Protein AF-0000000082485979 (afdb_homodimer)

Structure (mmCIF, N/CA/C/O backbone):
data_AF-0000000082485979-model_v1
#
loop_
_entity.id
_entity.type
_entity.pdbx_description
1 polymer '60S ribosomal L27-3-like'
#
loop_
_atom_site.group_PDB
_atom_site.id
_atom_site.type_symbol
_atom_site.label_atom_id
_atom_site.label_alt_id
_atom_site.label_comp_id
_atom_site.label_asym_id
_atom_site.label_entity_id
_atom_site.label_seq_id
_atom_site.pdbx_PDB_ins_code
_atom_site.Cartn_x
_atom_site.Cartn_y
_atom_site.Cartn_z
_atom_site.occupancy
_atom_site.B_iso_or_equiv
_atom_site.auth_seq_id
_atom_site.auth_comp_id
_atom_site.auth_asym_id
_atom_site.auth_atom_id
_atom_site.pdbx_PDB_model_num
ATOM 1 N N . MET A 1 1 ? 22.641 7.469 -3.969 1 70.81 1 MET A N 1
ATOM 2 C CA . MET A 1 1 ? 21.219 7.5 -3.633 1 70.81 1 MET A CA 1
ATOM 3 C C . MET A 1 1 ? 20.375 6.977 -4.793 1 70.81 1 MET A C 1
ATOM 5 O O . MET A 1 1 ? 20.703 7.211 -5.957 1 70.81 1 MET A O 1
ATOM 9 N N . LEU A 1 2 ? 19.594 6.008 -4.516 1 81.88 2 LEU A N 1
ATOM 10 C CA . LEU A 1 2 ? 18.828 5.477 -5.641 1 81.88 2 LEU A CA 1
ATOM 11 C C . LEU A 1 2 ? 17.984 6.57 -6.285 1 81.88 2 LEU A C 1
ATOM 13 O O . LEU A 1 2 ? 17.484 7.461 -5.598 1 81.88 2 LEU A O 1
ATOM 17 N N . GLY A 1 3 ? 18.078 6.727 -7.559 1 88.56 3 GLY A N 1
ATOM 18 C CA . GLY A 1 3 ? 17.234 7.684 -8.258 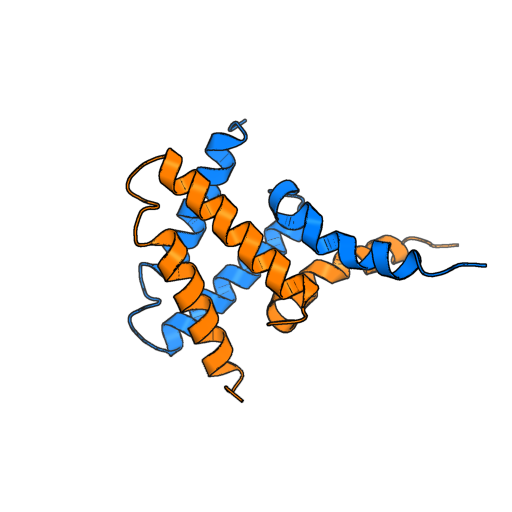1 88.56 3 GLY A CA 1
ATOM 19 C C . GLY A 1 3 ? 15.75 7.414 -8.07 1 88.56 3 GLY A C 1
ATOM 20 O O . GLY A 1 3 ? 15.359 6.363 -7.555 1 88.56 3 GLY A O 1
ATOM 21 N N . PRO A 1 4 ? 14.93 8.398 -8.367 1 89.5 4 PRO A N 1
ATOM 22 C CA . PRO A 1 4 ? 13.477 8.289 -8.195 1 89.5 4 PRO A CA 1
ATOM 23 C C . PRO A 1 4 ? 12.906 7.023 -8.836 1 89.5 4 PRO A C 1
ATOM 25 O O . PRO A 1 4 ? 12 6.402 -8.273 1 89.5 4 PRO A O 1
ATOM 28 N N . ARG A 1 5 ? 13.453 6.641 -10.023 1 92.06 5 ARG A N 1
ATOM 29 C CA . ARG A 1 5 ? 12.969 5.445 -10.711 1 92.06 5 ARG A CA 1
ATOM 30 C C . ARG A 1 5 ? 13.266 4.188 -9.898 1 92.06 5 ARG A C 1
ATOM 32 O O . ARG A 1 5 ? 12.414 3.309 -9.773 1 92.06 5 ARG A O 1
ATOM 39 N N . ALA A 1 6 ? 14.43 4.152 -9.32 1 92.81 6 ALA A N 1
ATOM 40 C CA . ALA A 1 6 ? 14.844 2.994 -8.531 1 92.81 6 ALA A CA 1
ATOM 41 C C . ALA A 1 6 ? 14.039 2.895 -7.238 1 92.81 6 ALA A C 1
ATOM 43 O O . ALA A 1 6 ? 13.688 1.797 -6.801 1 92.81 6 ALA A O 1
ATOM 44 N N . THR A 1 7 ? 13.703 4.027 -6.711 1 93.69 7 THR A N 1
ATOM 45 C CA . THR A 1 7 ? 12.984 4.07 -5.441 1 93.69 7 THR A CA 1
ATOM 46 C C . THR A 1 7 ? 11.555 3.566 -5.617 1 93.69 7 THR A C 1
ATOM 48 O O . THR A 1 7 ? 11.016 2.893 -4.734 1 93.69 7 THR A O 1
ATOM 51 N N . ARG A 1 8 ? 11.039 3.83 -6.773 1 94.19 8 ARG A N 1
ATOM 52 C CA . ARG A 1 8 ? 9.703 3.34 -7.074 1 94.19 8 ARG A CA 1
ATOM 53 C C . ARG A 1 8 ? 9.703 1.826 -7.266 1 94.19 8 ARG A C 1
ATOM 55 O O . ARG A 1 8 ? 8.82 1.129 -6.754 1 94.19 8 ARG A O 1
ATOM 62 N N . SER A 1 9 ? 10.711 1.341 -7.957 1 94.19 9 SER A N 1
ATOM 63 C CA . SER A 1 9 ? 10.828 -0.094 -8.195 1 94.19 9 SER A CA 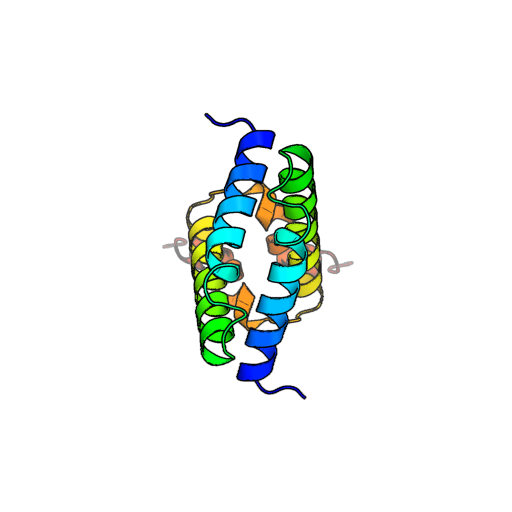1
ATOM 64 C C . SER A 1 9 ? 11.031 -0.858 -6.891 1 94.19 9 SER A C 1
ATOM 66 O O . SER A 1 9 ? 10.422 -1.907 -6.676 1 94.19 9 SER A O 1
ATOM 68 N N . THR A 1 10 ? 11.859 -0.296 -6.066 1 94.25 10 THR A N 1
ATOM 69 C CA . THR A 1 10 ? 12.164 -0.944 -4.797 1 94.25 10 THR A CA 1
ATOM 70 C C . THR A 1 10 ? 10.922 -1.01 -3.91 1 94.25 10 THR A C 1
ATOM 72 O O . THR A 1 10 ? 10.664 -2.031 -3.273 1 94.25 10 THR A O 1
ATOM 75 N N . LEU A 1 11 ? 10.164 0.046 -3.902 1 95.56 11 LEU A N 1
ATOM 76 C CA . LEU A 1 11 ? 8.938 0.063 -3.104 1 95.56 11 LEU A CA 1
ATOM 77 C C . LEU A 1 11 ? 7.949 -0.987 -3.6 1 95.56 11 LEU A C 1
ATOM 79 O O . LEU A 1 11 ? 7.375 -1.729 -2.803 1 95.56 11 LEU A O 1
ATOM 83 N N . THR A 1 12 ? 7.809 -1.055 -4.852 1 95.31 12 THR A N 1
ATOM 84 C CA . THR A 1 12 ? 6.91 -2.041 -5.438 1 95.31 12 THR A CA 1
ATOM 85 C C . THR A 1 12 ? 7.348 -3.457 -5.07 1 95.31 12 THR A C 1
ATOM 87 O O . THR A 1 12 ? 6.516 -4.297 -4.719 1 95.31 12 THR A O 1
ATOM 90 N N . SER A 1 13 ? 8.641 -3.699 -5.117 1 93.19 13 SER A N 1
ATOM 91 C CA . SER A 1 13 ? 9.156 -5.023 -4.793 1 93.19 13 SER A CA 1
ATOM 92 C C . SER A 1 13 ? 8.898 -5.379 -3.332 1 93.19 13 SER A C 1
ATOM 94 O O . SER A 1 13 ? 8.594 -6.527 -3.01 1 93.19 13 SER A O 1
ATOM 96 N N . ARG A 1 14 ? 8.977 -4.43 -2.455 1 93.94 14 ARG A N 1
ATOM 97 C CA . ARG A 1 14 ? 8.719 -4.652 -1.036 1 93.94 14 ARG A CA 1
ATOM 98 C C . ARG A 1 14 ? 7.254 -5.012 -0.797 1 93.94 14 ARG A C 1
ATOM 100 O O . ARG A 1 14 ? 6.953 -5.941 -0.044 1 93.94 14 ARG A O 1
ATOM 107 N N . ILE A 1 15 ? 6.426 -4.348 -1.52 1 94.94 15 ILE A N 1
ATOM 108 C CA . ILE A 1 15 ? 4.996 -4.629 -1.399 1 94.94 15 ILE A CA 1
ATOM 109 C C . ILE A 1 15 ? 4.699 -6.016 -1.958 1 94.94 15 ILE A C 1
ATOM 111 O O . ILE A 1 15 ? 3.961 -6.793 -1.345 1 94.94 15 ILE A O 1
ATOM 115 N N . PHE A 1 16 ? 5.367 -6.379 -3.049 1 93.62 16 PHE A N 1
ATOM 116 C CA . PHE A 1 16 ? 5.191 -7.68 -3.686 1 93.62 16 PHE A CA 1
ATOM 117 C C . PHE A 1 16 ? 5.605 -8.805 -2.742 1 93.62 16 PHE A C 1
ATOM 119 O O . PHE A 1 16 ? 4.91 -9.812 -2.631 1 93.62 16 PHE A O 1
ATOM 126 N N . ASN A 1 17 ? 6.645 -8.57 -2.074 1 92.56 17 ASN A N 1
ATOM 127 C CA . ASN A 1 17 ? 7.141 -9.586 -1.155 1 92.56 17 ASN A CA 1
ATOM 128 C C . ASN A 1 17 ? 6.164 -9.828 -0.007 1 92.56 17 ASN A C 1
ATOM 130 O O . ASN A 1 17 ? 6.043 -10.953 0.483 1 92.56 17 ASN A O 1
ATOM 134 N N . ILE A 1 18 ? 5.484 -8.836 0.361 1 93.88 18 ILE A N 1
ATOM 135 C CA . ILE A 1 18 ? 4.531 -8.945 1.459 1 93.88 18 ILE A CA 1
ATOM 136 C C . ILE A 1 18 ? 3.291 -9.703 0.989 1 93.88 18 ILE A C 1
ATOM 138 O O . ILE A 1 18 ? 2.783 -10.578 1.695 1 93.88 18 ILE A O 1
ATOM 142 N N . VAL A 1 19 ? 2.846 -9.461 -0.264 1 93.06 19 VAL A N 1
ATOM 143 C CA . VAL A 1 19 ? 1.541 -9.984 -0.659 1 93.06 19 VAL A CA 1
ATOM 144 C C . VAL A 1 19 ? 1.716 -11.281 -1.443 1 93.06 19 VAL A C 1
ATOM 146 O O . VAL A 1 19 ? 0.783 -12.078 -1.55 1 93.06 19 VAL A O 1
ATOM 149 N N . SER A 1 20 ? 2.746 -11.594 -2.123 1 87 20 SER A N 1
ATOM 150 C CA . SER A 1 20 ? 2.906 -12.734 -3.023 1 87 20 SER A CA 1
ATOM 151 C C . SER A 1 20 ? 3.094 -14.031 -2.244 1 87 20 SER A C 1
ATOM 153 O O . SER A 1 20 ? 2.592 -15.078 -2.65 1 87 20 SER A O 1
ATOM 155 N N . THR A 1 21 ? 3.857 -14.055 -1.277 1 75.94 21 THR A N 1
ATOM 156 C CA . THR A 1 21 ? 4.219 -15.32 -0.655 1 75.94 21 THR A CA 1
ATOM 157 C C . THR A 1 21 ? 3 -15.977 -0.016 1 75.94 21 THR A C 1
ATOM 159 O O . THR A 1 21 ? 2.748 -17.172 -0.223 1 75.94 21 THR A O 1
ATOM 162 N N . AS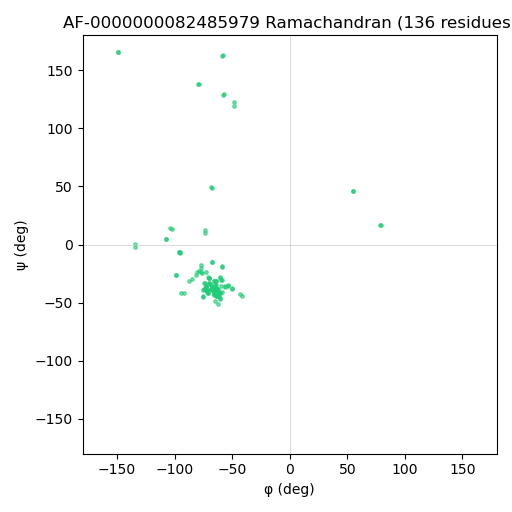P A 1 22 ? 2.199 -15.266 0.773 1 72.94 22 ASP A N 1
ATOM 163 C CA . ASP A 1 22 ? 1.257 -16.016 1.602 1 72.94 22 ASP A CA 1
ATOM 164 C C . ASP A 1 22 ? -0.138 -15.391 1.537 1 72.94 22 ASP A C 1
ATOM 166 O O . ASP A 1 22 ? -1.134 -16.062 1.81 1 72.94 22 ASP A O 1
ATOM 170 N N . ALA A 1 23 ? -0.263 -14.32 0.823 1 81.19 23 ALA A N 1
ATOM 171 C CA . ALA A 1 23 ? -1.513 -13.578 0.988 1 81.19 23 ALA A CA 1
ATOM 172 C C . ALA A 1 23 ? -2.656 -14.266 0.244 1 81.19 23 ALA A C 1
ATOM 174 O O . ALA A 1 23 ? -3.82 -14.141 0.636 1 81.19 23 ALA A O 1
ATOM 175 N N . LEU A 1 24 ? -2.26 -15.117 -0.729 1 82.31 24 LEU A N 1
ATOM 176 C CA . LEU A 1 24 ? -3.354 -15.68 -1.509 1 82.31 24 LEU A CA 1
ATOM 177 C C . LEU A 1 24 ? -3.646 -17.109 -1.073 1 82.31 24 LEU A C 1
ATOM 179 O O . LEU A 1 24 ? -4.434 -17.812 -1.713 1 82.31 24 LEU A O 1
ATOM 183 N N . VAL A 1 25 ? -3.072 -17.406 0.039 1 87.88 25 VAL A N 1
ATOM 184 C CA . VAL A 1 25 ? -3.16 -18.797 0.488 1 87.88 25 VAL A CA 1
ATOM 185 C C . VAL A 1 25 ? -4.375 -18.969 1.396 1 87.88 25 VAL A C 1
ATOM 187 O O . VAL A 1 25 ? -5.062 -19.984 1.334 1 87.88 25 VAL A O 1
ATOM 190 N N . SER A 1 26 ? -4.609 -17.984 2.301 1 92.44 26 SER A N 1
ATOM 191 C CA . SER A 1 26 ? -5.715 -18.016 3.25 1 92.44 26 SER A CA 1
ATOM 192 C C . SER A 1 26 ? -6.199 -16.609 3.58 1 92.44 26 SER A C 1
ATOM 194 O O . SER A 1 26 ? -5.512 -15.617 3.299 1 92.44 26 SER A O 1
ATOM 196 N N . ARG A 1 27 ? -7.316 -16.688 4.156 1 91.56 27 ARG A N 1
ATOM 197 C CA . ARG A 1 27 ? -7.883 -15.406 4.586 1 91.56 27 ARG A CA 1
ATOM 198 C C . ARG A 1 27 ? -7.031 -14.766 5.672 1 91.56 27 ARG A C 1
ATOM 200 O O . ARG A 1 27 ? -6.797 -13.555 5.652 1 91.56 27 ARG A O 1
ATOM 207 N N . ASP A 1 28 ? -6.594 -15.602 6.617 1 94.31 28 ASP A N 1
ATOM 208 C CA . ASP A 1 28 ? -5.789 -15.086 7.723 1 94.31 28 ASP A CA 1
ATOM 209 C C . ASP A 1 28 ? -4.461 -14.523 7.219 1 94.31 28 ASP A C 1
ATOM 211 O O . ASP A 1 28 ? -3.955 -13.531 7.754 1 94.31 28 ASP A O 1
ATOM 215 N N . LYS A 1 29 ? -4.012 -15.109 6.188 1 95.38 29 LYS A N 1
ATOM 216 C CA . LYS A 1 29 ? -2.756 -14.625 5.621 1 95.38 29 LYS A CA 1
ATOM 217 C C . LYS A 1 29 ? -2.957 -13.305 4.891 1 95.38 29 LYS A C 1
ATOM 219 O O . LYS A 1 29 ? -2.098 -12.422 4.941 1 95.38 29 LYS A O 1
ATOM 224 N N . LYS A 1 30 ? -4.117 -13.133 4.297 1 95.44 30 LYS A N 1
ATOM 225 C CA . LYS A 1 30 ? -4.441 -11.867 3.643 1 95.44 30 LYS A CA 1
ATOM 226 C C . LYS A 1 30 ? -4.543 -10.734 4.66 1 95.44 30 LYS A C 1
ATOM 228 O O . LYS A 1 30 ? -4.02 -9.641 4.434 1 95.44 30 LYS A O 1
ATOM 233 N N . ILE A 1 31 ? -5.066 -11.141 5.766 1 95.31 31 ILE A N 1
ATOM 234 C CA . ILE A 1 31 ? -5.277 -10.164 6.828 1 95.31 31 ILE A CA 1
ATOM 235 C C . ILE A 1 31 ? -3.936 -9.758 7.434 1 95.31 31 ILE A C 1
ATOM 237 O O . ILE A 1 31 ? -3.676 -8.57 7.648 1 95.31 31 ILE A O 1
ATOM 241 N N . THR A 1 32 ? -3.051 -10.711 7.617 1 95.31 32 THR A N 1
ATOM 242 C CA . THR A 1 32 ? -1.734 -10.445 8.188 1 95.31 32 THR A CA 1
ATOM 243 C C . THR A 1 32 ? -0.892 -9.602 7.238 1 95.31 32 THR A C 1
ATOM 245 O O . THR A 1 32 ? -0.175 -8.695 7.676 1 95.31 32 THR A O 1
ATOM 248 N N . SER A 1 33 ? -1.039 -9.875 5.941 1 95.75 33 SER A N 1
ATOM 249 C CA . SER A 1 33 ? -0.312 -9.102 4.941 1 95.75 33 SER A CA 1
ATOM 250 C C . SER A 1 33 ? -0.807 -7.66 4.891 1 95.75 33 SER A C 1
ATOM 252 O O . SER A 1 33 ? -0.008 -6.727 4.773 1 95.75 33 SER A O 1
ATOM 254 N N . CYS A 1 34 ? -2.053 -7.582 5.055 1 95.56 34 CYS A N 1
ATOM 255 C CA . CYS A 1 34 ? -2.645 -6.25 5.086 1 95.56 34 CYS A CA 1
ATOM 256 C C . CYS A 1 34 ? -2.092 -5.434 6.25 1 95.56 34 CYS A C 1
ATOM 258 O O . CYS A 1 34 ? -1.706 -4.277 6.078 1 95.56 34 CYS A O 1
ATOM 260 N N . LYS A 1 35 ? -2 -6.039 7.383 1 95.75 35 LYS A N 1
ATOM 261 C CA . LYS A 1 35 ? -1.481 -5.383 8.578 1 95.75 35 LYS A CA 1
ATOM 262 C C . LYS A 1 35 ? -0.012 -5.008 8.406 1 95.75 35 LYS A C 1
ATOM 264 O O . LYS A 1 35 ? 0.425 -3.955 8.883 1 95.75 35 LYS A O 1
ATOM 269 N N . GLU A 1 36 ? 0.668 -5.832 7.707 1 96.5 36 GLU A N 1
ATOM 270 C CA . GLU A 1 36 ? 2.086 -5.574 7.477 1 96.5 36 GLU A CA 1
ATOM 271 C C . GLU A 1 36 ? 2.287 -4.41 6.512 1 96.5 36 GLU A C 1
ATOM 273 O O . GLU A 1 36 ? 3.148 -3.555 6.73 1 96.5 36 GLU A O 1
ATOM 278 N N . ILE A 1 37 ? 1.468 -4.336 5.477 1 96.12 37 ILE A N 1
ATOM 279 C CA . ILE A 1 37 ? 1.552 -3.236 4.523 1 96.12 37 ILE A CA 1
ATOM 280 C C . ILE A 1 37 ? 1.234 -1.918 5.227 1 96.12 37 ILE A C 1
ATOM 282 O O . ILE A 1 37 ? 1.955 -0.931 5.062 1 96.12 37 ILE A O 1
ATOM 286 N N . LYS A 1 38 ? 0.259 -1.99 6.066 1 95.75 38 LYS A N 1
ATOM 287 C CA . LYS A 1 38 ? -0.097 -0.804 6.84 1 95.75 38 LYS A CA 1
ATOM 288 C C . LYS A 1 38 ? 1.068 -0.346 7.715 1 95.75 38 LYS A C 1
ATOM 290 O O . LYS A 1 38 ? 1.431 0.832 7.707 1 95.75 38 LYS A O 1
ATOM 295 N N . ALA A 1 39 ? 1.635 -1.234 8.359 1 96.19 39 ALA A N 1
ATOM 296 C CA . ALA A 1 39 ? 2.727 -0.919 9.281 1 96.19 39 ALA A CA 1
ATOM 297 C C . ALA A 1 39 ? 3.922 -0.337 8.531 1 96.19 39 ALA A C 1
ATOM 299 O O . ALA A 1 39 ? 4.539 0.627 8.984 1 96.19 39 ALA A O 1
A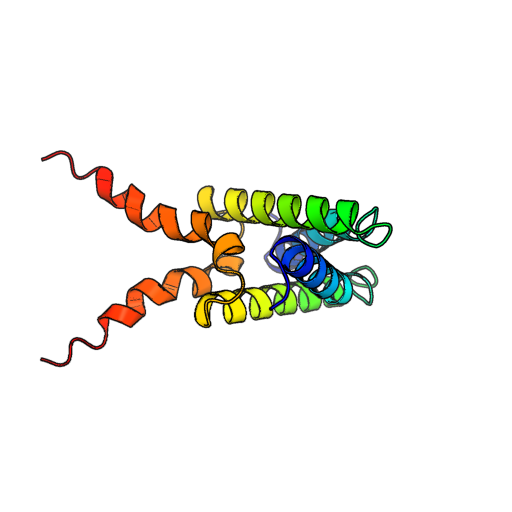TOM 300 N N . ARG A 1 40 ? 4.176 -0.844 7.375 1 95.62 40 ARG A N 1
ATOM 301 C CA . ARG A 1 40 ? 5.32 -0.389 6.594 1 95.62 40 ARG A CA 1
ATOM 302 C C . ARG A 1 40 ? 5.07 1.003 6.02 1 95.62 40 ARG A C 1
ATOM 304 O O . ARG A 1 40 ? 5.973 1.843 6.004 1 95.62 40 ARG A O 1
ATOM 311 N N . PHE A 1 41 ? 3.883 1.264 5.648 1 94.94 41 PHE A N 1
ATOM 312 C CA . PHE A 1 41 ? 3.545 2.574 5.105 1 94.94 41 PHE A CA 1
ATOM 313 C C . PHE A 1 41 ? 3.533 3.629 6.203 1 94.94 41 PHE A C 1
ATOM 315 O O . PHE A 1 41 ? 4 4.75 6 1 94.94 41 PHE A O 1
ATOM 322 N N . GLU A 1 42 ? 3.088 3.234 7.379 1 92.75 42 GLU A N 1
ATOM 323 C CA . GLU A 1 42 ? 3.098 4.156 8.516 1 92.75 42 GLU A CA 1
ATOM 324 C C . GLU A 1 42 ? 4.523 4.523 8.914 1 92.75 42 GLU A C 1
ATOM 326 O O . GLU A 1 42 ? 4.816 5.691 9.18 1 92.75 42 GLU A O 1
ATOM 331 N N . GLU A 1 43 ? 5.336 3.539 8.906 1 94.12 43 GLU A N 1
ATOM 332 C CA . GLU A 1 43 ? 6.738 3.773 9.227 1 94.12 43 GLU A CA 1
ATOM 333 C C . GLU A 1 43 ? 7.387 4.719 8.219 1 94.12 43 GLU A C 1
ATOM 335 O O . GLU A 1 43 ? 8.086 5.656 8.594 1 94.12 43 GLU A O 1
ATOM 340 N N . ARG A 1 44 ? 7.09 4.613 6.988 1 92.56 44 ARG A N 1
ATOM 341 C CA . ARG A 1 44 ? 7.664 5.461 5.949 1 92.56 44 ARG A CA 1
ATOM 342 C C . ARG A 1 44 ? 7.117 6.883 6.043 1 92.56 44 ARG A C 1
ATOM 344 O O . ARG A 1 44 ? 7.859 7.852 5.875 1 92.56 44 ARG A O 1
ATOM 351 N N . PHE A 1 45 ? 5.953 6.918 6.32 1 89.94 45 PHE A N 1
ATOM 352 C CA . PHE A 1 45 ? 5.316 8.219 6.465 1 89.94 45 PHE A CA 1
ATOM 353 C C . PHE A 1 45 ? 5.914 8.992 7.641 1 89.94 45 PHE A C 1
ATOM 355 O O . PHE A 1 45 ? 6.273 10.156 7.504 1 89.94 45 PHE A O 1
ATOM 362 N N . LYS A 1 46 ? 6.113 8.312 8.781 1 89.06 46 LYS A N 1
ATOM 363 C CA . LYS A 1 46 ? 6.602 8.938 10.008 1 89.06 46 LYS A CA 1
ATOM 364 C C . LYS A 1 46 ? 8.07 9.336 9.875 1 89.06 46 LYS A C 1
ATOM 366 O O . LYS A 1 46 ? 8.5 10.344 10.438 1 89.06 46 LYS A O 1
ATOM 371 N N . THR A 1 47 ? 8.805 8.609 9.062 1 91.44 47 THR A N 1
ATOM 372 C CA . THR A 1 47 ? 10.242 8.859 8.93 1 91.44 47 THR A CA 1
ATOM 373 C C . THR A 1 47 ? 10.516 9.758 7.73 1 91.44 47 THR A C 1
ATOM 375 O O . THR A 1 47 ? 11.664 10.148 7.496 1 91.44 47 THR A O 1
ATOM 378 N N . GLY A 1 48 ? 9.555 10.086 6.914 1 87.75 48 GLY A N 1
ATOM 379 C CA . GLY A 1 48 ? 9.719 10.938 5.746 1 87.75 48 GLY A CA 1
ATOM 380 C C . GLY A 1 48 ? 10.32 10.203 4.559 1 87.75 48 GLY A C 1
ATOM 381 O O . GLY A 1 48 ? 10.797 10.836 3.613 1 87.75 48 GLY A O 1
ATOM 382 N N . LYS A 1 49 ? 10.266 8.883 4.668 1 91.69 49 LYS A N 1
ATOM 383 C CA . LYS A 1 49 ? 10.719 8.086 3.533 1 91.69 49 LYS A CA 1
ATOM 384 C C . LYS A 1 49 ? 9.648 8.016 2.445 1 91.69 49 LYS A C 1
ATOM 386 O O . LYS A 1 49 ? 8.461 7.859 2.742 1 91.69 49 LYS A O 1
ATOM 391 N N . ASN A 1 50 ? 10.008 8.133 1.236 1 92.31 50 ASN A N 1
ATOM 392 C CA . ASN A 1 50 ? 9.102 8.133 0.093 1 92.31 50 ASN A CA 1
ATOM 393 C C . ASN A 1 50 ? 8.016 9.195 0.243 1 92.31 50 ASN A C 1
ATOM 395 O O . ASN A 1 50 ? 6.844 8.93 -0.031 1 92.31 50 ASN A O 1
ATOM 399 N N . ARG A 1 51 ? 8.445 10.406 0.634 1 88.5 51 ARG A N 1
ATOM 400 C CA . ARG A 1 51 ? 7.512 11.5 0.879 1 88.5 51 ARG A CA 1
ATOM 401 C C . ARG A 1 51 ? 6.605 11.734 -0.327 1 88.5 51 ARG A C 1
ATOM 403 O O . ARG A 1 51 ? 5.422 12.047 -0.172 1 88.5 51 ARG A O 1
ATOM 410 N N . TRP A 1 52 ? 7.145 11.562 -1.49 1 89.44 52 TRP A N 1
ATOM 411 C CA . TRP A 1 52 ? 6.41 11.766 -2.734 1 89.44 52 TRP A CA 1
ATOM 412 C C . TRP A 1 52 ? 5.211 10.828 -2.814 1 89.44 52 TRP A C 1
ATOM 414 O O . TRP A 1 52 ? 4.203 11.148 -3.451 1 89.44 52 TRP A O 1
ATOM 424 N N . PHE A 1 53 ? 5.277 9.672 -2.193 1 92.12 53 PHE A N 1
ATOM 425 C CA . PHE A 1 53 ? 4.207 8.68 -2.234 1 92.12 53 PHE A CA 1
ATOM 426 C C . PHE A 1 53 ? 3 9.156 -1.436 1 92.12 53 PHE A C 1
ATOM 428 O O . PHE A 1 53 ? 1.857 8.883 -1.81 1 92.12 53 PHE A O 1
ATOM 435 N N . PHE A 1 54 ? 3.27 10.039 -0.344 1 89.81 54 PHE A N 1
ATOM 436 C CA . PHE A 1 54 ? 2.23 10.422 0.603 1 89.81 54 PHE A CA 1
ATOM 437 C C . PHE A 1 54 ? 1.81 11.875 0.382 1 89.81 54 PHE A C 1
ATOM 439 O O . PHE A 1 54 ? 1.003 12.414 1.142 1 89.81 54 PHE A O 1
ATOM 446 N N . SER A 1 55 ? 2.316 12.555 -0.624 1 82.69 55 SER A N 1
ATOM 447 C CA . SER A 1 55 ? 2.131 13.992 -0.832 1 82.69 55 SER A CA 1
ATOM 448 C C . SER A 1 55 ? 0.65 14.352 -0.898 1 82.69 55 SER A C 1
ATOM 450 O O . SER A 1 55 ? 0.234 15.383 -0.372 1 82.69 55 SER A O 1
ATOM 452 N N . LYS A 1 56 ? -0.189 13.547 -1.458 1 76.44 56 LYS A N 1
ATOM 453 C CA . LYS A 1 56 ? -1.599 13.891 -1.623 1 76.44 56 LYS A CA 1
ATOM 454 C C . LYS A 1 56 ? -2.439 13.32 -0.484 1 76.44 56 LYS A C 1
ATOM 456 O O . LYS A 1 56 ? -3.607 13.68 -0.328 1 76.44 56 LYS A O 1
ATOM 461 N N . LEU A 1 57 ? -1.806 12.555 0.308 1 74.38 57 LEU A N 1
ATOM 462 C CA . LEU A 1 57 ? -2.531 11.977 1.435 1 74.38 57 LEU A CA 1
ATOM 463 C C . LEU A 1 57 ? -2.629 12.977 2.584 1 74.38 57 LEU A C 1
ATOM 465 O O . LEU A 1 57 ? -3.559 12.906 3.393 1 74.38 57 LEU A O 1
ATOM 469 N N . ARG A 1 58 ? -1.694 13.82 2.582 1 63.84 58 ARG A N 1
ATOM 470 C CA . ARG A 1 58 ? -1.639 14.812 3.65 1 63.84 58 ARG A CA 1
ATOM 471 C C . ARG A 1 58 ? -2.516 16.016 3.328 1 63.84 58 ARG A C 1
ATOM 473 O O . ARG A 1 58 ? -2.889 16.781 4.223 1 63.84 58 ARG A O 1
ATOM 480 N N . TRP A 1 59 ? -2.686 16.312 2.033 1 56.38 59 TRP A N 1
ATOM 481 C CA . TRP A 1 59 ? -3.318 17.547 1.585 1 56.38 59 TRP A CA 1
ATOM 482 C C . TRP A 1 59 ? -4.75 17.656 2.107 1 56.38 59 TRP A C 1
ATOM 484 O O . TRP A 1 59 ? -5.324 18.734 2.16 1 56.38 59 TRP A O 1
ATOM 494 N N . GLU A 1 60 ? -5.5 16.594 2.223 1 50.88 60 GLU A N 1
ATOM 495 C CA . GLU A 1 60 ? -6.867 16.844 2.674 1 50.88 60 GLU A CA 1
ATOM 496 C C . GLU A 1 60 ? -6.902 17.891 3.787 1 50.88 60 GLU A C 1
ATOM 498 O O . GLU A 1 60 ? -7.82 18.703 3.846 1 50.88 60 GLU A O 1
ATOM 503 N N . LYS A 1 61 ? -6.031 17.844 4.773 1 46.5 61 LYS A N 1
ATOM 504 C CA . LYS A 1 61 ? -6.223 18.828 5.836 1 46.5 61 LYS A CA 1
ATOM 505 C C . LYS A 1 61 ? -6.148 20.25 5.289 1 46.5 61 LYS A C 1
ATOM 507 O O . LYS A 1 61 ? -6.855 21.141 5.766 1 46.5 61 LYS A O 1
ATOM 512 N N . LYS A 1 62 ? -5.395 20.469 4.266 1 47.5 62 LYS A N 1
ATOM 513 C CA . LYS A 1 62 ? -5.305 21.875 3.877 1 47.5 62 LYS A CA 1
ATOM 514 C C . LYS A 1 62 ? -6.582 22.328 3.176 1 47.5 62 LYS A C 1
ATOM 516 O O . LYS A 1 62 ? -7.035 23.453 3.375 1 47.5 62 LYS A O 1
ATOM 521 N N . GLU A 1 63 ? -7.066 21.422 2.381 1 45.34 63 GLU A N 1
ATOM 522 C CA . GLU A 1 63 ? -8.188 21.953 1.611 1 45.34 63 GLU A CA 1
ATOM 523 C C . GLU A 1 63 ? -9.422 22.125 2.49 1 45.34 63 GLU A C 1
ATOM 525 O O . GLU A 1 63 ? -10.461 22.609 2.021 1 45.34 63 GLU A O 1
ATOM 530 N N . MET A 1 64 ? -9.461 21.375 3.564 1 39.59 64 MET A N 1
ATOM 531 C CA . MET A 1 64 ? -10.664 21.75 4.309 1 39.59 64 MET A CA 1
ATOM 532 C C . MET A 1 64 ? -10.633 23.219 4.684 1 39.59 64 MET A C 1
ATOM 534 O O . MET A 1 64 ? -11.633 23.766 5.164 1 39.59 64 MET A O 1
ATOM 538 N N . LYS A 1 65 ? -9.484 23.875 4.68 1 41.88 65 LYS A N 1
ATOM 539 C CA . LYS A 1 65 ? -9.547 25.281 5.078 1 41.88 65 LYS A CA 1
ATOM 540 C C . LYS A 1 65 ? -10.055 26.156 3.936 1 41.88 65 LYS A C 1
ATOM 542 O O . LYS A 1 65 ? -10.148 27.375 4.074 1 41.88 65 LYS A O 1
ATOM 547 N N . THR A 1 66 ? -9.922 25.688 2.717 1 40.91 66 THR A N 1
ATOM 548 C CA . THR A 1 66 ? -10.148 26.812 1.815 1 40.91 66 THR A CA 1
ATOM 549 C C . THR A 1 66 ? -11.609 27.266 1.875 1 40.91 66 THR A C 1
ATOM 551 O O . THR A 1 66 ? -12.008 28.188 1.155 1 40.91 66 THR A O 1
ATOM 554 N N . ALA A 1 67 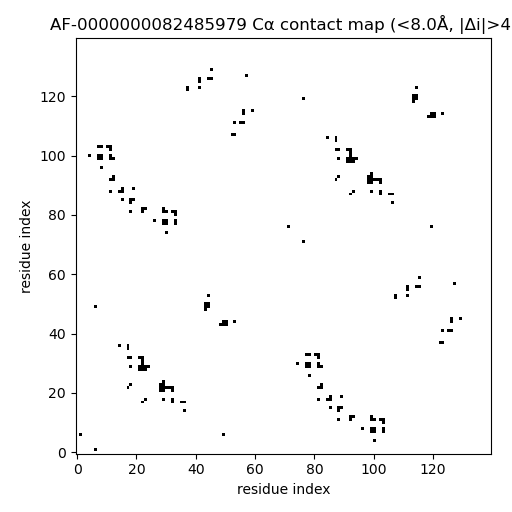? -12.5 26.516 2.412 1 42.5 67 ALA A N 1
ATOM 555 C CA . ALA A 1 67 ? -13.812 27.141 2.258 1 42.5 67 ALA A CA 1
ATOM 556 C C . ALA A 1 67 ? -13.969 28.328 3.201 1 42.5 67 ALA A C 1
ATOM 558 O O . ALA A 1 67 ? -15.078 28.828 3.398 1 42.5 67 ALA A O 1
ATOM 559 N N . ASP A 1 68 ? -12.977 28.797 3.859 1 35.44 68 ASP A N 1
ATOM 560 C CA . ASP A 1 68 ? -13.391 29.984 4.605 1 35.44 68 ASP A CA 1
ATOM 561 C C . ASP A 1 68 ? -13.703 31.141 3.666 1 35.44 68 ASP A C 1
ATOM 563 O O . ASP A 1 68 ? -12.82 31.672 2.988 1 35.44 68 ASP A O 1
ATOM 567 N N . HIS A 1 69 ? -14.531 31.031 2.547 1 37.06 69 HIS A N 1
ATOM 568 C CA . HIS A 1 69 ? -14.914 32.344 2.004 1 37.06 69 HIS A CA 1
ATOM 569 C C . HIS A 1 69 ? -15.414 33.281 3.102 1 37.06 69 HIS A C 1
ATOM 571 O O . HIS A 1 69 ? -16.25 32.875 3.924 1 37.06 69 HIS A O 1
ATOM 577 N N . PRO A 1 70 ? -14.672 34.562 3.332 1 29.64 70 PRO A N 1
ATOM 578 C CA . PRO A 1 70 ? -15.227 35.594 4.184 1 29.64 70 PRO A CA 1
ATOM 579 C C . PRO A 1 70 ? -16.703 35.875 3.891 1 29.64 70 PRO A C 1
ATOM 581 O O . PRO A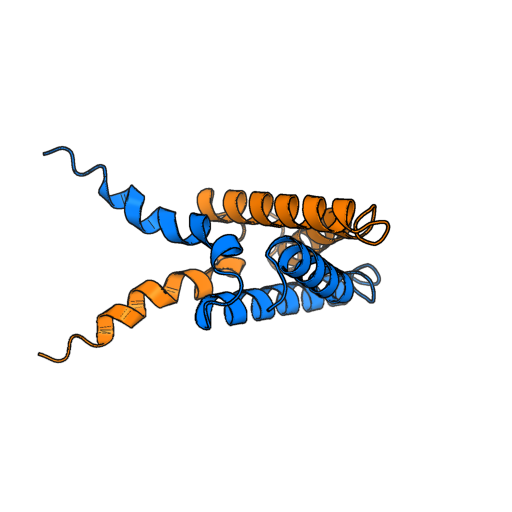 1 70 ? -17.172 35.625 2.781 1 29.64 70 PRO A O 1
ATOM 584 N N . MET B 1 1 ? -22.5 -5.027 4.723 1 70.75 1 MET B N 1
ATOM 585 C CA . MET B 1 1 ? -21.188 -4.363 4.75 1 70.75 1 MET B CA 1
ATOM 586 C C . MET B 1 1 ? -20.094 -5.348 5.113 1 70.75 1 MET B C 1
ATOM 588 O O . MET B 1 1 ? -20.297 -6.246 5.93 1 70.75 1 MET B O 1
ATOM 592 N N . LEU B 1 2 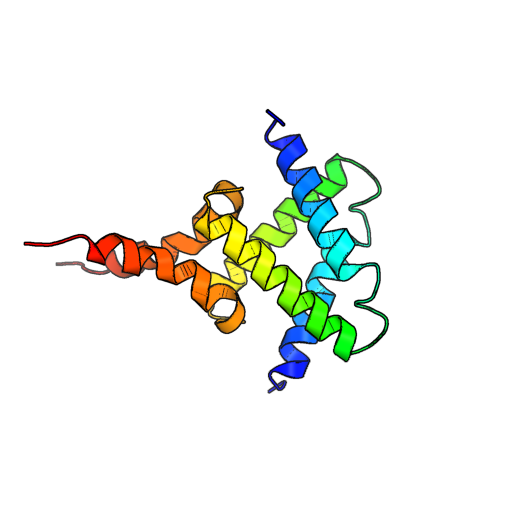? -19.156 -5.438 4.289 1 82.06 2 LEU B N 1
ATOM 593 C CA . LEU B 1 2 ? -18.125 -6.418 4.621 1 82.06 2 LEU B CA 1
ATOM 594 C C . LEU B 1 2 ? -17.516 -6.121 5.988 1 82.06 2 LEU B C 1
ATOM 596 O O . LEU B 1 2 ? -17.391 -4.961 6.383 1 82.06 2 LEU B O 1
ATOM 600 N N . GLY B 1 3 ? -17.453 -7.09 6.824 1 88.19 3 GLY B N 1
ATOM 601 C CA . GLY B 1 3 ? -16.797 -6.914 8.117 1 88.19 3 GLY B CA 1
ATOM 602 C C . GLY B 1 3 ? -15.344 -6.5 7.996 1 88.19 3 GLY B C 1
ATOM 603 O O . GLY B 1 3 ? -14.766 -6.531 6.902 1 88.19 3 GLY B O 1
ATOM 604 N N . PRO B 1 4 ? -14.789 -5.98 9.07 1 89.5 4 PRO B N 1
ATOM 605 C CA . PRO B 1 4 ? -13.406 -5.504 9.078 1 89.5 4 PRO B CA 1
ATOM 606 C C . PRO B 1 4 ? -12.422 -6.531 8.516 1 89.5 4 PRO B C 1
ATOM 608 O O . PRO B 1 4 ? -11.469 -6.164 7.824 1 89.5 4 PRO B O 1
ATOM 611 N N . ARG B 1 5 ? -12.672 -7.832 8.82 1 92.06 5 ARG B N 1
ATOM 612 C CA . ARG B 1 5 ? -11.789 -8.883 8.328 1 92.06 5 ARG B CA 1
ATOM 613 C C . ARG B 1 5 ? -11.852 -8.984 6.809 1 92.06 5 ARG B C 1
ATOM 615 O O . ARG B 1 5 ? -10.82 -9.117 6.148 1 92.06 5 ARG B O 1
ATOM 622 N N . ALA B 1 6 ? -13.039 -8.875 6.273 1 92.88 6 ALA B N 1
ATOM 623 C CA . ALA B 1 6 ? -13.242 -8.969 4.828 1 92.88 6 ALA B CA 1
ATOM 624 C C . ALA B 1 6 ? -12.633 -7.766 4.113 1 92.88 6 ALA B C 1
ATOM 626 O O . ALA B 1 6 ? -12.062 -7.906 3.027 1 92.88 6 ALA B O 1
ATOM 627 N N . THR B 1 7 ? -12.711 -6.656 4.781 1 93.81 7 THR B N 1
ATOM 628 C CA . THR B 1 7 ? -12.219 -5.422 4.184 1 93.81 7 THR B CA 1
ATOM 629 C C . THR B 1 7 ? -10.695 -5.434 4.082 1 93.81 7 THR B C 1
ATOM 631 O O . THR B 1 7 ? -10.133 -4.941 3.105 1 93.81 7 THR B O 1
ATOM 634 N N . ARG B 1 8 ? -10.109 -6.07 5.031 1 94.25 8 ARG B N 1
ATOM 635 C CA . ARG B 1 8 ? -8.656 -6.207 5.004 1 94.25 8 ARG B CA 1
ATOM 636 C C . ARG B 1 8 ? -8.211 -7.168 3.906 1 94.25 8 ARG B C 1
ATOM 638 O O . ARG B 1 8 ? -7.266 -6.887 3.172 1 94.25 8 ARG B O 1
ATOM 645 N N . SER B 1 9 ? -8.938 -8.258 3.764 1 94.31 9 SER B N 1
ATOM 646 C CA . SER B 1 9 ? -8.625 -9.242 2.738 1 94.31 9 SER B CA 1
ATOM 647 C C . SER B 1 9 ? -8.805 -8.664 1.339 1 94.31 9 SER B C 1
ATOM 649 O O . SER B 1 9 ? -7.969 -8.891 0.458 1 94.31 9 SER B O 1
ATOM 651 N N . THR B 1 10 ? -9.852 -7.938 1.195 1 94.38 10 THR B N 1
ATOM 652 C CA . TH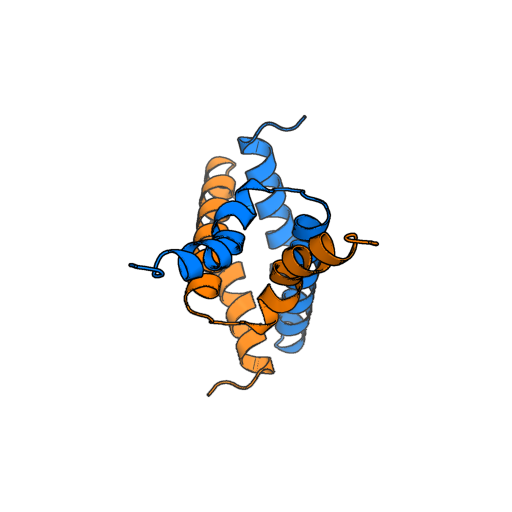R B 1 10 ? -10.148 -7.348 -0.107 1 94.38 10 THR B CA 1
ATOM 653 C C . THR B 1 10 ? -9.078 -6.336 -0.499 1 94.38 10 THR B C 1
ATOM 655 O O . THR B 1 10 ? -8.641 -6.301 -1.652 1 94.38 10 THR B O 1
ATOM 658 N N . LEU B 1 11 ? -8.641 -5.566 0.453 1 95.69 11 LEU B N 1
ATOM 659 C CA . LEU B 1 11 ? -7.602 -4.582 0.173 1 95.69 11 LEU B CA 1
ATOM 660 C C . LEU B 1 11 ? -6.301 -5.27 -0.235 1 95.69 11 LEU B C 1
ATOM 662 O O . LEU B 1 11 ? -5.664 -4.871 -1.213 1 95.69 11 LEU B O 1
ATOM 666 N N . THR B 1 12 ? -5.969 -6.27 0.456 1 95.38 12 THR B N 1
ATOM 667 C CA . THR B 1 12 ? -4.762 -7.023 0.138 1 95.38 12 THR B CA 1
ATOM 668 C C . THR B 1 12 ? -4.84 -7.602 -1.271 1 95.38 12 THR B C 1
ATOM 670 O O . THR B 1 12 ? -3.871 -7.535 -2.031 1 95.38 12 THR B O 1
ATOM 673 N N . SER B 1 13 ? -6.004 -8.117 -1.63 1 93.19 13 SER B N 1
ATOM 674 C CA . SER B 1 13 ? -6.176 -8.703 -2.955 1 93.19 13 SER B CA 1
ATOM 675 C C . SER B 1 13 ? -6.039 -7.648 -4.047 1 93.19 13 SER B C 1
ATOM 677 O O . SER B 1 13 ? -5.48 -7.922 -5.113 1 93.19 13 SER B O 1
ATOM 679 N N . ARG B 1 14 ? -6.504 -6.469 -3.797 1 94 14 ARG B N 1
ATOM 680 C CA . ARG B 1 14 ? -6.398 -5.379 -4.762 1 94 14 ARG B CA 1
ATOM 681 C C . ARG B 1 14 ? -4.945 -4.977 -4.98 1 94 14 ARG B C 1
ATOM 683 O O . ARG B 1 14 ? -4.512 -4.785 -6.117 1 94 14 ARG B O 1
ATOM 690 N N . ILE B 1 15 ? -4.227 -4.977 -3.902 1 95 15 ILE B N 1
ATOM 691 C CA . ILE B 1 15 ? -2.809 -4.641 -3.994 1 95 15 ILE B CA 1
ATOM 692 C C . ILE B 1 15 ? -2.064 -5.746 -4.738 1 95 15 ILE B C 1
ATOM 694 O O . ILE B 1 15 ? -1.241 -5.469 -5.613 1 95 15 ILE B O 1
ATOM 698 N N . PHE B 1 16 ? -2.443 -6.984 -4.484 1 93.44 16 PHE B N 1
ATOM 699 C CA . PHE B 1 16 ? -1.833 -8.141 -5.129 1 93.44 16 PHE B CA 1
ATOM 700 C C . PHE B 1 16 ? -2.053 -8.102 -6.637 1 93.44 16 PHE B C 1
ATOM 702 O O . PHE B 1 16 ? -1.128 -8.359 -7.41 1 93.44 16 PHE B O 1
ATOM 709 N N . ASN B 1 17 ? -3.191 -7.73 -6.996 1 92.5 17 ASN B N 1
ATOM 710 C CA . ASN B 1 17 ? -3.512 -7.68 -8.422 1 92.5 17 ASN B CA 1
ATOM 711 C C . ASN B 1 17 ? -2.684 -6.621 -9.141 1 92.5 17 ASN B C 1
ATOM 713 O O . ASN B 1 17 ? -2.328 -6.797 -10.312 1 92.5 17 ASN B O 1
ATOM 717 N N . ILE B 1 18 ? -2.369 -5.609 -8.461 1 93.88 18 ILE B N 1
ATOM 718 C CA . ILE B 1 18 ? -1.588 -4.531 -9.055 1 93.88 18 ILE B CA 1
ATOM 719 C C . ILE B 1 18 ? -0.132 -4.969 -9.203 1 93.88 18 ILE B C 1
ATOM 721 O O . ILE B 1 18 ? 0.492 -4.73 -10.242 1 93.88 18 ILE B O 1
ATOM 725 N N . VAL B 1 19 ? 0.406 -5.719 -8.219 1 93.06 19 VAL B N 1
ATOM 726 C CA . VAL B 1 19 ? 1.845 -5.957 -8.219 1 93.06 19 VAL B CA 1
ATOM 727 C C . VAL B 1 19 ? 2.145 -7.324 -8.82 1 93.06 19 VAL B C 1
ATOM 729 O O . VAL B 1 19 ? 3.273 -7.594 -9.242 1 93.06 19 VAL B O 1
ATOM 732 N N . SER B 1 20 ? 1.327 -8.312 -8.82 1 86.88 20 SER B N 1
ATOM 733 C CA . SER B 1 20 ? 1.608 -9.68 -9.242 1 86.88 20 SER B CA 1
ATOM 734 C C . SER B 1 20 ? 1.664 -9.781 -10.758 1 86.88 20 SER B C 1
ATOM 736 O O . SER B 1 20 ? 2.477 -10.531 -11.305 1 86.88 20 SER B O 1
ATOM 738 N N . THR B 1 21 ? 0.812 -9.234 -11.453 1 75.62 21 THR B N 1
ATOM 739 C CA . THR B 1 21 ? 0.713 -9.492 -12.883 1 75.62 21 THR B CA 1
ATOM 740 C C . THR B 1 21 ? 1.983 -9.055 -13.602 1 75.62 21 THR B C 1
ATOM 742 O O . THR B 1 21 ? 2.549 -9.805 -14.398 1 75.62 21 THR B O 1
ATOM 745 N N . ASP B 1 22 ? 2.475 -7.812 -13.414 1 71.94 22 ASP B N 1
ATOM 746 C CA . ASP B 1 22 ? 3.498 -7.352 -14.344 1 71.94 22 ASP B CA 1
ATOM 747 C C . ASP B 1 22 ? 4.656 -6.684 -13.609 1 71.94 22 ASP B C 1
ATOM 749 O O . ASP B 1 22 ? 5.742 -6.523 -14.164 1 71.94 22 ASP B O 1
ATOM 753 N N . ALA B 1 23 ? 4.543 -6.645 -12.305 1 80.06 23 ALA B N 1
ATOM 754 C CA . ALA B 1 23 ? 5.5 -5.777 -11.625 1 80.06 23 ALA B CA 1
ATOM 755 C C . ALA B 1 23 ? 6.875 -6.43 -11.547 1 80.06 23 ALA B C 1
ATOM 757 O O . ALA B 1 23 ? 7.895 -5.742 -11.477 1 80.06 23 ALA B O 1
ATOM 758 N N . LEU B 1 24 ? 6.875 -7.777 -11.75 1 81.69 24 LEU B N 1
ATOM 759 C CA . LEU B 1 24 ? 8.18 -8.414 -11.594 1 81.69 24 LEU B CA 1
ATOM 760 C C . LEU B 1 24 ? 8.789 -8.75 -12.953 1 81.69 24 LEU B C 1
ATOM 762 O O . LEU B 1 24 ? 9.812 -9.438 -13.023 1 81.69 24 LEU B O 1
ATOM 766 N N . VAL B 1 25 ? 8.188 -8.148 -13.914 1 87.5 25 VAL B N 1
ATOM 767 C CA . VAL B 1 25 ? 8.586 -8.508 -15.273 1 87.5 25 VAL B CA 1
ATOM 768 C C . VAL B 1 25 ? 9.656 -7.539 -15.773 1 87.5 25 VAL B C 1
ATOM 770 O O . VAL B 1 25 ? 10.602 -7.941 -16.453 1 87.5 25 VAL B O 1
ATOM 773 N N . SER B 1 26 ? 9.461 -6.215 -15.469 1 92.25 26 SER B N 1
ATOM 774 C CA . SER B 1 26 ? 10.391 -5.168 -15.898 1 92.25 26 SER B CA 1
ATOM 775 C C . SER B 1 26 ? 10.422 -4.016 -14.898 1 92.25 26 SER B C 1
ATOM 777 O O . SER B 1 26 ? 9.531 -3.898 -14.055 1 92.25 26 SER B O 1
ATOM 779 N N . ARG B 1 27 ? 11.414 -3.309 -15.148 1 91.38 27 ARG B N 1
ATOM 780 C CA . ARG B 1 27 ? 11.547 -2.125 -14.305 1 91.38 27 ARG B CA 1
ATOM 781 C C . ARG B 1 27 ? 10.406 -1.148 -14.547 1 91.38 27 ARG B C 1
ATOM 783 O O . ARG B 1 27 ? 9.852 -0.585 -13.602 1 91.38 27 ARG B O 1
ATOM 790 N N . ASP B 1 28 ? 10.078 -0.957 -15.836 1 94.19 28 ASP B N 1
ATOM 791 C CA . ASP B 1 28 ? 9.016 -0.018 -16.188 1 94.19 28 ASP B CA 1
ATOM 792 C C . ASP B 1 28 ? 7.668 -0.483 -15.625 1 94.19 28 ASP B C 1
ATOM 794 O O . ASP B 1 28 ? 6.84 0.336 -15.227 1 94.19 28 ASP B O 1
ATOM 798 N N . LYS B 1 29 ? 7.555 -1.755 -15.555 1 95.12 29 LYS B N 1
ATOM 799 C CA . LYS B 1 29 ? 6.309 -2.287 -15.008 1 95.12 29 LYS B CA 1
ATOM 800 C C . LYS B 1 29 ? 6.242 -2.105 -13.5 1 95.12 29 LYS B C 1
ATOM 802 O O . LYS B 1 29 ? 5.176 -1.825 -12.945 1 95.12 29 LYS B O 1
ATOM 807 N N . LYS B 1 30 ? 7.387 -2.172 -12.844 1 95.12 30 LYS B N 1
ATOM 808 C CA . LYS B 1 30 ? 7.441 -1.93 -11.406 1 95.12 30 LYS B CA 1
ATOM 809 C C . LYS B 1 30 ? 7.086 -0.483 -11.078 1 95.12 30 LYS B C 1
ATOM 811 O O . LYS B 1 30 ? 6.32 -0.222 -10.148 1 95.12 30 LYS B O 1
ATOM 816 N N . ILE B 1 31 ? 7.543 0.326 -11.977 1 95.12 31 ILE B N 1
ATOM 817 C CA . ILE B 1 31 ? 7.324 1.755 -11.781 1 95.12 31 ILE B CA 1
ATOM 818 C C . ILE B 1 31 ? 5.852 2.086 -12.008 1 95.12 31 ILE B C 1
ATOM 820 O O . ILE B 1 31 ? 5.246 2.822 -11.219 1 95.12 31 ILE B O 1
ATOM 824 N N . THR B 1 32 ? 5.234 1.488 -12.992 1 95.19 32 THR B N 1
ATOM 825 C CA . THR B 1 32 ? 3.828 1.726 -13.305 1 95.19 32 THR B CA 1
ATOM 826 C C . THR B 1 32 ? 2.932 1.188 -12.195 1 95.19 32 THR B C 1
ATOM 828 O O . THR B 1 32 ? 1.938 1.82 -11.828 1 95.19 32 THR B O 1
ATOM 831 N N . SER B 1 33 ? 3.336 0.041 -11.633 1 95.56 33 SER B N 1
ATOM 832 C CA . SER B 1 33 ? 2.576 -0.541 -10.531 1 95.56 33 SER B CA 1
ATOM 833 C C . SER B 1 33 ? 2.656 0.33 -9.281 1 95.56 33 SER B C 1
ATOM 835 O O . SER B 1 33 ? 1.656 0.517 -8.586 1 95.56 33 SER B O 1
ATOM 837 N N . CYS B 1 34 ? 3.797 0.847 -9.141 1 95.44 34 CYS B N 1
ATOM 838 C CA . CYS B 1 34 ? 3.986 1.749 -8.008 1 95.44 34 CYS B CA 1
ATOM 839 C C . CYS B 1 34 ? 3.072 2.963 -8.125 1 95.44 34 CYS B C 1
ATOM 841 O O . CYS B 1 34 ? 2.416 3.344 -7.148 1 95.44 34 CYS B O 1
ATOM 843 N N . LYS B 1 35 ? 2.996 3.52 -9.281 1 95.69 35 LYS B N 1
ATOM 844 C CA . LYS B 1 35 ? 2.152 4.684 -9.531 1 95.69 35 LYS B CA 1
ATOM 845 C C . LYS B 1 35 ? 0.677 4.344 -9.344 1 95.69 35 LYS B C 1
ATOM 847 O O . LYS B 1 35 ? -0.095 5.168 -8.844 1 95.69 35 LYS B O 1
ATOM 852 N N . GLU B 1 36 ? 0.349 3.16 -9.688 1 96.38 36 GLU B N 1
ATOM 853 C CA . GLU B 1 36 ? -1.037 2.721 -9.547 1 96.38 36 GLU B CA 1
ATOM 854 C C . GLU B 1 36 ? -1.408 2.518 -8.078 1 96.38 36 GLU B C 1
ATOM 856 O O . GLU B 1 36 ? -2.496 2.91 -7.648 1 96.38 36 GLU B O 1
ATOM 861 N N . ILE B 1 37 ? -0.493 1.961 -7.305 1 96.12 37 ILE B N 1
ATOM 862 C CA . ILE B 1 37 ? -0.74 1.768 -5.879 1 96.12 37 ILE B CA 1
ATOM 863 C C . ILE B 1 37 ? -0.905 3.123 -5.195 1 96.12 37 ILE B C 1
ATOM 865 O O . ILE B 1 37 ? -1.84 3.322 -4.418 1 96.12 37 ILE B O 1
ATOM 869 N N . LYS B 1 38 ? -0.072 4.023 -5.602 1 95.69 38 LYS B N 1
ATOM 870 C CA . LYS B 1 38 ? -0.174 5.371 -5.055 1 95.69 38 LYS B CA 1
ATOM 871 C C . LYS B 1 38 ? -1.533 5.992 -5.367 1 95.69 38 LYS B C 1
ATOM 873 O O . LYS B 1 38 ? -2.201 6.516 -4.477 1 95.69 38 LYS B O 1
ATOM 878 N N . ALA B 1 39 ? -1.93 5.875 -6.535 1 96.25 39 ALA B N 1
ATOM 879 C CA . ALA B 1 39 ? -3.186 6.477 -6.977 1 96.25 39 ALA B CA 1
ATOM 880 C C . ALA B 1 39 ? -4.375 5.859 -6.246 1 96.25 39 ALA B C 1
ATOM 882 O O . ALA B 1 39 ? -5.293 6.57 -5.832 1 96.25 39 ALA B O 1
ATOM 883 N N . ARG B 1 40 ? -4.312 4.602 -6.016 1 95.75 40 ARG B N 1
ATOM 884 C CA . ARG B 1 40 ? -5.41 3.902 -5.359 1 95.75 40 ARG B CA 1
ATOM 885 C C . ARG B 1 40 ? -5.48 4.258 -3.877 1 95.75 40 ARG B C 1
ATOM 887 O O . ARG B 1 40 ? -6.566 4.449 -3.328 1 95.75 40 ARG B O 1
ATOM 894 N N . PHE B 1 41 ? -4.367 4.426 -3.281 1 95 41 PHE B N 1
ATOM 895 C CA . PHE B 1 41 ? -4.328 4.781 -1.869 1 95 41 PHE B CA 1
ATOM 896 C C . PHE B 1 41 ? -4.766 6.227 -1.664 1 95 41 PHE B C 1
ATOM 898 O O . PHE B 1 41 ? -5.488 6.535 -0.714 1 95 41 PHE B O 1
ATOM 905 N N . GLU B 1 42 ? -4.402 7.078 -2.607 1 92.75 42 GLU B N 1
ATOM 906 C CA . GLU B 1 42 ? -4.832 8.469 -2.531 1 92.75 42 GLU B CA 1
ATOM 907 C C . GLU B 1 42 ? -6.348 8.594 -2.674 1 92.75 42 GLU B C 1
ATOM 909 O O . GLU B 1 42 ? -6.988 9.352 -1.942 1 92.75 42 GLU B O 1
ATOM 914 N N . GLU B 1 43 ? -6.859 7.836 -3.572 1 94.12 43 GLU B N 1
ATOM 915 C CA . GLU B 1 43 ? -8.305 7.832 -3.771 1 94.12 43 GLU B CA 1
ATOM 916 C C . GLU B 1 43 ? -9.031 7.348 -2.52 1 94.12 43 GLU B C 1
ATOM 918 O O . GLU B 1 43 ? -10.016 7.957 -2.092 1 94.12 43 GLU B O 1
ATOM 923 N N . ARG B 1 44 ? -8.531 6.406 -1.849 1 92.5 44 ARG B N 1
ATOM 924 C CA . ARG B 1 44 ? -9.156 5.867 -0.646 1 92.5 44 ARG B CA 1
ATOM 925 C C . ARG B 1 44 ? -9.047 6.848 0.517 1 92.5 44 ARG B C 1
ATOM 927 O O . ARG B 1 44 ? -9.992 7.023 1.281 1 92.5 44 ARG B O 1
ATOM 934 N N . PHE B 1 45 ? -7.992 7.398 0.55 1 90.06 45 PHE B N 1
ATOM 935 C CA . PHE B 1 45 ? -7.77 8.391 1.598 1 90.06 45 PHE B CA 1
ATOM 936 C C . PHE B 1 45 ? -8.727 9.57 1.439 1 90.06 45 PHE B C 1
ATOM 938 O O . PHE B 1 45 ? -9.375 9.977 2.402 1 90.06 45 PHE B O 1
ATOM 945 N N . LYS B 1 46 ? -8.891 10.062 0.201 1 89 46 LYS B N 1
ATOM 946 C CA . LYS B 1 46 ? -9.711 11.234 -0.083 1 89 46 LYS B CA 1
ATOM 947 C C . LYS B 1 46 ? -11.195 10.93 0.104 1 89 46 LYS B C 1
ATOM 949 O O . LYS B 1 46 ? -11.969 11.797 0.52 1 89 46 LYS B O 1
ATOM 954 N N . THR B 1 47 ? -11.562 9.68 -0.099 1 91.5 47 THR B N 1
ATOM 955 C CA . THR B 1 47 ? -12.977 9.312 -0.022 1 91.5 47 THR B CA 1
ATOM 956 C C . THR B 1 47 ? -13.312 8.758 1.358 1 91.5 47 THR B C 1
ATOM 958 O O . THR B 1 47 ? -14.477 8.453 1.646 1 91.5 47 THR B O 1
ATOM 961 N N . GLY B 1 48 ? -12.375 8.547 2.215 1 87.94 48 GLY B N 1
ATOM 962 C CA . GLY B 1 48 ? -12.586 8.016 3.553 1 87.94 48 GLY B CA 1
ATOM 963 C C . GLY B 1 48 ? -12.789 6.516 3.574 1 87.94 48 GLY B C 1
ATOM 964 O O . GLY B 1 48 ? -13.289 5.961 4.555 1 87.94 48 GLY B O 1
ATOM 965 N N . LYS B 1 49 ? -12.398 5.914 2.461 1 91.62 49 LYS B N 1
ATOM 966 C CA . LYS B 1 49 ? -12.438 4.453 2.42 1 91.62 49 LYS B CA 1
ATOM 967 C C . LYS B 1 49 ? -11.25 3.848 3.154 1 91.62 49 LYS B C 1
ATOM 969 O O . LYS B 1 49 ? -10.125 4.336 3.037 1 91.62 49 LYS B O 1
ATOM 974 N N . ASN B 1 50 ? -11.445 2.85 3.898 1 92.38 50 ASN B N 1
ATOM 975 C CA . ASN B 1 50 ? -10.414 2.193 4.699 1 92.38 50 ASN B CA 1
ATOM 976 C C . ASN B 1 50 ? -9.695 3.184 5.613 1 92.38 50 ASN B C 1
ATOM 978 O O . ASN B 1 50 ? -8.469 3.152 5.727 1 92.38 50 ASN B O 1
ATOM 982 N N . ARG B 1 51 ? -10.5 4.027 6.285 1 88.62 51 ARG B N 1
ATOM 983 C CA . ARG B 1 51 ? -9.953 5.074 7.148 1 88.62 51 ARG B CA 1
ATOM 984 C C . ARG B 1 51 ? -8.984 4.492 8.172 1 88.62 51 ARG B C 1
ATOM 986 O O . ARG B 1 51 ? -7.965 5.113 8.492 1 88.62 51 ARG B O 1
ATOM 993 N N . TRP B 1 52 ? -9.273 3.328 8.625 1 89.62 52 TRP B N 1
ATOM 994 C CA . TRP B 1 52 ? -8.445 2.65 9.625 1 89.62 52 TRP B CA 1
ATOM 995 C C . TRP B 1 52 ? -7.035 2.418 9.094 1 89.62 52 TRP B C 1
ATOM 997 O O . TRP B 1 52 ? -6.074 2.365 9.867 1 89.62 52 TRP B O 1
ATOM 1007 N N . PHE B 1 53 ? -6.871 2.285 7.809 1 92.31 53 PHE B N 1
ATOM 1008 C CA . PHE B 1 53 ? -5.574 2.02 7.195 1 92.31 53 PHE B CA 1
ATOM 1009 C C . PHE B 1 53 ? -4.676 3.248 7.277 1 92.31 53 PHE B C 1
ATOM 1011 O O . PHE B 1 53 ? -3.461 3.123 7.449 1 92.31 53 PHE B O 1
ATOM 1018 N N . PHE B 1 54 ? -5.332 4.508 7.309 1 90 54 PHE B N 1
ATOM 1019 C CA . PHE B 1 54 ? -4.594 5.762 7.215 1 90 54 PHE B CA 1
ATOM 1020 C C . PHE B 1 54 ? -4.562 6.477 8.562 1 90 54 PHE B C 1
ATOM 1022 O O . PHE B 1 54 ? -4.066 7.598 8.664 1 90 54 PHE B O 1
ATOM 1029 N N . SER B 1 55 ? -5.086 5.895 9.641 1 82.81 55 SER B N 1
ATOM 1030 C CA . SER B 1 55 ? -5.277 6.539 10.93 1 82.81 55 SER B CA 1
ATOM 1031 C C . SER B 1 55 ? -3.969 7.105 11.469 1 82.81 55 SER B C 1
ATOM 1033 O O . SER B 1 55 ? -3.949 8.195 12.055 1 82.81 55 SER B O 1
ATOM 1035 N N . LYS B 1 56 ? -2.857 6.484 11.266 1 76.38 56 LYS B N 1
ATOM 1036 C CA . LYS B 1 56 ? -1.593 6.938 11.836 1 76.38 56 LYS B CA 1
ATOM 1037 C C . LYS B 1 56 ? -0.815 7.793 10.844 1 76.38 56 LYS B C 1
ATOM 1039 O O . LYS B 1 56 ? 0.171 8.438 11.203 1 76.38 56 LYS B O 1
ATOM 1044 N N . LEU B 1 57 ? -1.317 7.832 9.672 1 74.5 57 LEU B N 1
ATOM 1045 C CA . LEU B 1 57 ? -0.648 8.641 8.664 1 74.5 57 LEU B CA 1
ATOM 1046 C C . LEU B 1 57 ? -1.021 10.109 8.805 1 74.5 57 LEU B C 1
ATOM 1048 O O . LEU B 1 57 ? -0.256 10.992 8.406 1 74.5 57 LEU B O 1
ATOM 1052 N N . ARG B 1 58 ? -2.139 10.312 9.398 1 63.84 58 ARG B N 1
ATOM 1053 C CA . ARG B 1 58 ? -2.652 11.664 9.562 1 63.84 58 ARG B CA 1
ATOM 1054 C C . ARG B 1 58 ? -2.109 12.305 10.836 1 63.84 58 ARG B C 1
ATOM 1056 O O . ARG B 1 58 ? -2.072 13.531 10.961 1 63.84 58 ARG B O 1
ATOM 1063 N N . TRP B 1 59 ? -1.856 11.469 11.844 1 55.91 59 TRP B N 1
ATOM 1064 C CA . TRP B 1 59 ? -1.542 11.953 13.188 1 55.91 59 TRP B CA 1
ATOM 1065 C C . TRP B 1 59 ? -0.311 12.852 13.164 1 55.91 59 TRP B C 1
ATOM 1067 O O . TRP B 1 59 ? -0.15 13.719 14.031 1 55.91 59 TRP B O 1
ATOM 1077 N N . GLU B 1 60 ? 0.717 12.523 12.398 1 51.16 60 GLU B N 1
ATOM 1078 C CA . GLU B 1 60 ? 1.874 13.406 12.5 1 51.16 60 GLU B CA 1
ATOM 1079 C C . GLU B 1 60 ? 1.45 14.875 12.508 1 51.16 60 GLU B C 1
ATOM 1081 O O . GLU B 1 60 ? 2.053 15.695 13.211 1 51.16 60 GLU B O 1
ATOM 1086 N N . LYS B 1 61 ? 0.5 15.297 11.672 1 47.59 61 LYS B N 1
ATOM 1087 C CA . LYS B 1 61 ? 0.243 16.734 11.742 1 47.59 61 LYS B CA 1
ATOM 1088 C C . LYS B 1 61 ? -0.172 17.141 13.148 1 47.59 61 LYS B C 1
ATOM 1090 O O . LYS B 1 61 ? 0.169 18.234 13.602 1 47.59 61 LYS B O 1
ATOM 1095 N N . LYS B 1 62 ? -0.811 16.266 13.852 1 48.22 62 LYS B N 1
ATOM 1096 C CA . LYS B 1 62 ? -1.229 16.781 15.148 1 48.22 62 LYS B CA 1
ATOM 1097 C C . LYS B 1 62 ? -0.037 16.922 16.094 1 48.22 62 LYS B C 1
ATOM 1099 O O . LYS B 1 62 ? 0.042 17.891 16.859 1 48.22 62 LYS B O 1
ATOM 1104 N N . GLU B 1 63 ? 0.811 15.93 15.984 1 45.75 63 GLU B N 1
ATOM 1105 C CA . GLU B 1 63 ? 1.836 16.016 17.031 1 45.75 63 GLU B CA 1
ATOM 1106 C C . GLU B 1 63 ? 2.859 17.094 16.703 1 45.75 63 GLU B C 1
ATOM 1108 O O . GLU B 1 63 ? 3.773 17.344 17.5 1 45.75 63 GLU B O 1
ATOM 1113 N N . MET B 1 64 ? 3.002 17.406 15.406 1 40 64 MET B N 1
ATOM 1114 C CA . MET B 1 64 ? 3.965 18.5 15.305 1 40 64 MET B CA 1
ATOM 1115 C C . MET B 1 64 ? 3.496 19.719 16.094 1 40 64 MET B C 1
ATOM 1117 O O . MET B 1 64 ? 4.246 20.688 16.266 1 40 64 MET B O 1
ATOM 1121 N N . LYS B 1 65 ? 2.217 19.812 16.422 1 42.03 65 LYS B N 1
ATOM 1122 C CA . LYS B 1 65 ? 1.835 21.016 17.156 1 42.03 65 LYS B CA 1
ATOM 1123 C C . LYS B 1 65 ? 2.25 20.906 18.625 1 42.03 65 LYS B C 1
ATOM 1125 O O . LYS B 1 65 ? 1.995 21.812 19.422 1 42.03 65 LYS B O 1
ATOM 1130 N N . THR B 1 66 ? 2.4 19.703 19.109 1 40.44 66 THR B N 1
ATOM 1131 C CA . THR B 1 66 ? 2.43 19.859 20.562 1 40.44 66 THR B CA 1
ATOM 1132 C C . THR B 1 66 ? 3.684 20.609 21 1 40.44 66 THR B C 1
ATOM 1134 O O . THR B 1 66 ? 3.912 20.812 22.188 1 40.44 66 THR B O 1
ATOM 1137 N N . ALA B 1 67 ? 4.656 20.75 20.172 1 42.19 67 ALA B N 1
ATOM 1138 C CA . ALA B 1 67 ? 5.754 21.406 20.875 1 42.19 67 ALA B CA 1
ATOM 1139 C C . ALA B 1 67 ? 5.445 22.891 21.109 1 42.19 67 ALA B C 1
ATOM 1141 O O . ALA B 1 67 ? 6.34 23.672 21.453 1 42.19 67 ALA B O 1
ATOM 1142 N N . ASP B 1 68 ? 4.289 23.375 20.938 1 35.66 68 ASP B N 1
ATOM 1143 C CA . ASP B 1 68 ? 4.223 24.766 21.344 1 35.66 68 ASP B CA 1
ATOM 1144 C C . ASP B 1 68 ? 4.395 24.922 22.859 1 35.66 68 ASP B C 1
ATOM 1146 O O . ASP B 1 68 ? 3.543 24.469 23.625 1 35.66 68 ASP B O 1
ATOM 1150 N N . HIS B 1 69 ? 5.426 24.297 23.594 1 37.16 69 HIS B N 1
ATOM 1151 C CA . HIS B 1 69 ? 5.535 24.828 24.953 1 37.16 69 HIS B CA 1
ATOM 1152 C C . HIS B 1 69 ? 5.555 26.359 24.953 1 37.16 69 HIS B C 1
ATOM 1154 O O . HIS B 1 69 ? 6.281 26.969 24.156 1 37.16 69 HIS B O 1
ATOM 1160 N N . PRO B 1 70 ? 4.516 27.109 25.734 1 29.77 70 PRO B N 1
ATOM 1161 C CA . PRO B 1 70 ? 4.574 28.547 25.969 1 29.77 70 PRO B CA 1
ATOM 1162 C C . PRO B 1 70 ? 5.965 29.016 26.391 1 29.77 70 PRO B C 1
ATOM 1164 O O . PRO B 1 70 ? 6.754 28.234 26.922 1 29.77 70 PRO B O 1
#

InterPro domains:
  IPR001141 Large ribosomal subunit protein eL27 [PF01777] (7-58)
  IPR001141 Large ribosomal subunit protein eL27 [PTHR10497] (7-58)
  IPR038655 Large ribosomal subunit protein eL27 superfamily [G3DSA:2.30.30.770] (5-59)

Organism: NCBI:txid158383

Sequence (140 aa):
MLGPRATRSTLTSRIFNIVSTDALVSRDKKITSCKEIKARFEERFKTGKNRWFFSKLRWEKKEMKTADHPMLGPRATRSTLTSRIFNIVSTDALVSRDKKITSCKEIKARFEERFKTGKNRWFFSKLRWEKKEMKTADHP

Radius of gyration: 16.53 Å; Cα contacts (8 Å, |Δi|>4): 115; chains: 2; bounding box: 42×54×42 Å

pLDDT: mean 81.98, std 19.16, range [29.64, 96.5]

Foldseek 3Di:
DDPPVVLVVVVVVVLCVLCVPPLVPDVVSVVVSVVVVVVVVVVCCVVVHPVVVCVVVPCVVVVVPPPPPD/DDPPVVLVVVVVVVLCVLCVPPLVPDVVSVVVSVVVVVVVVVVCCVVVHPVVVCVVVPCVVVVVPPPPPD

Secondary structure (DSSP, 8-state):
---HHHHHHHHHHHHHHHHHSSTTT-HHHHHHHHHHHHHHHHHHHHHTTTHHHHHHHHTHHHHTTTT---/---HHHHHHHHHHHHHHHHHSSTTT-HHHHHHHHHHHHHHHHHHHHHTTTHHHHHHHHHHHHHTTTT---

Solvent-accessible surface area (backbone atoms only — not comparable to full-atom values): 7841 Å² total; per-residue (Å²): 126,78,50,74,68,52,50,32,29,52,51,35,50,54,52,36,60,51,38,65,78,44,24,83,74,39,68,71,36,10,36,52,30,33,54,48,52,41,52,52,51,40,52,26,58,76,71,57,47,65,48,80,70,46,55,69,63,59,42,59,69,57,60,68,55,62,68,68,69,131,127,77,50,73,67,51,50,32,30,52,50,35,50,55,52,36,60,49,37,64,76,44,25,84,74,39,68,69,36,10,35,52,31,33,54,49,54,40,52,52,51,38,51,26,56,76,70,57,46,67,48,80,69,46,57,70,64,58,43,58,68,58,59,68,54,62,69,69,70,132